Protein AF-X1V0R9-F1 (afdb_monomer_lite)

Structure (mmCIF, N/CA/C/O backbone):
data_AF-X1V0R9-F1
#
_entry.id   AF-X1V0R9-F1
#
loop_
_atom_site.group_PDB
_atom_site.id
_atom_site.type_symbol
_atom_site.label_atom_id
_atom_site.label_alt_id
_atom_site.label_comp_id
_atom_site.label_asym_id
_atom_site.label_entity_id
_atom_site.label_seq_id
_atom_site.pdbx_PDB_ins_code
_atom_site.Cartn_x
_atom_site.Cartn_y
_atom_site.Cartn_z
_atom_site.occupancy
_atom_site.B_iso_or_equiv
_atom_site.auth_seq_id
_atom_site.auth_comp_id
_atom_site.auth_asym_id
_atom_site.auth_atom_id
_atom_site.pdbx_PDB_model_num
ATOM 1 N N . MET A 1 1 ? -11.256 -14.141 -6.828 1.00 50.31 1 MET A N 1
ATOM 2 C CA . MET A 1 1 ? -11.589 -13.525 -5.525 1.00 50.31 1 MET A CA 1
ATOM 3 C C . MET A 1 1 ? -11.424 -12.024 -5.675 1.00 50.31 1 MET A C 1
ATOM 5 O O . MET A 1 1 ? -10.548 -11.644 -6.448 1.00 50.31 1 MET A O 1
ATOM 9 N N . PRO A 1 2 ? -12.247 -11.184 -5.026 1.00 81.56 2 PRO A N 1
ATOM 10 C CA . PRO A 1 2 ? -11.955 -9.756 -4.961 1.00 81.56 2 PRO A CA 1
ATOM 11 C C . PRO A 1 2 ? -10.555 -9.576 -4.367 1.00 81.56 2 PRO A C 1
ATOM 13 O O . PR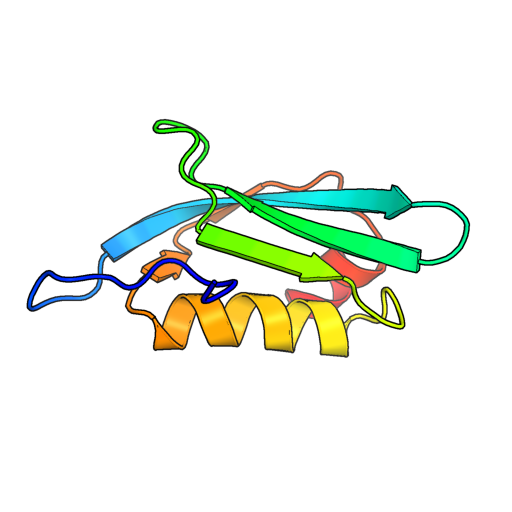O A 1 2 ? -10.180 -10.273 -3.426 1.00 81.56 2 PRO A O 1
ATOM 16 N N . ASN A 1 3 ? -9.758 -8.706 -4.974 1.00 94.12 3 ASN A N 1
ATOM 17 C CA . ASN A 1 3 ? -8.361 -8.506 -4.598 1.00 94.12 3 ASN A CA 1
ATOM 18 C C . ASN A 1 3 ? -8.187 -7.403 -3.540 1.00 94.12 3 ASN A C 1
ATOM 20 O O . ASN A 1 3 ? -7.064 -7.091 -3.161 1.00 94.12 3 ASN A O 1
ATOM 24 N N . THR A 1 4 ? -9.302 -6.820 -3.090 1.00 97.19 4 THR A N 1
ATOM 25 C CA . THR A 1 4 ? -9.406 -5.778 -2.065 1.00 97.19 4 THR A CA 1
ATOM 26 C C . THR 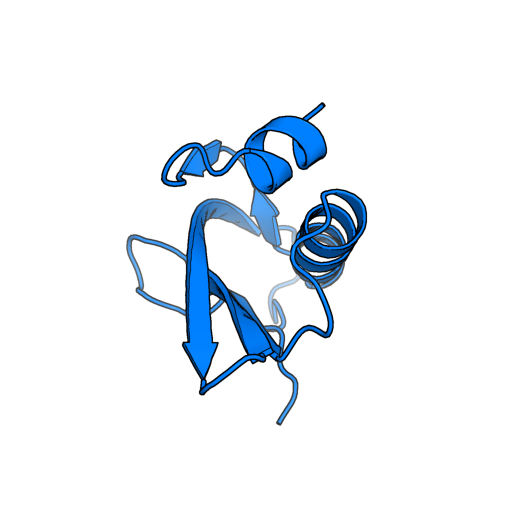A 1 4 ? -10.391 -6.258 -1.003 1.00 97.19 4 THR A C 1
ATOM 28 O O . THR A 1 4 ? -11.454 -6.782 -1.346 1.00 97.19 4 THR A O 1
ATOM 31 N N . LEU A 1 5 ? -10.038 -6.109 0.270 1.00 96.25 5 LEU A N 1
ATOM 32 C CA . LEU A 1 5 ? -10.901 -6.446 1.395 1.00 96.25 5 LEU A CA 1
ATOM 33 C C . LEU A 1 5 ? -12.019 -5.406 1.509 1.00 96.25 5 LEU A C 1
ATOM 35 O O . LEU A 1 5 ? -11.738 -4.216 1.585 1.00 96.25 5 LEU A O 1
ATOM 39 N N . ALA A 1 6 ? -13.277 -5.844 1.530 1.00 94.88 6 ALA A N 1
ATOM 40 C CA . ALA A 1 6 ? -14.409 -4.953 1.755 1.00 94.88 6 ALA A CA 1
ATOM 41 C C . ALA A 1 6 ? -14.606 -4.692 3.253 1.00 94.88 6 ALA A C 1
ATOM 43 O O . ALA A 1 6 ? -14.505 -5.606 4.075 1.00 94.88 6 ALA A O 1
ATOM 44 N N . ASN A 1 7 ? -14.912 -3.446 3.611 1.00 94.06 7 ASN A N 1
ATOM 45 C CA . ASN A 1 7 ? -15.389 -3.127 4.945 1.00 94.06 7 ASN A CA 1
ATOM 46 C C . ASN A 1 7 ? -16.905 -3.370 5.030 1.00 94.06 7 ASN A C 1
ATOM 48 O O . ASN A 1 7 ? -17.690 -2.634 4.442 1.00 94.06 7 ASN A O 1
ATOM 52 N N . GLU A 1 8 ? -17.302 -4.393 5.783 1.00 91.56 8 GLU A N 1
ATOM 53 C CA . GLU A 1 8 ? -18.708 -4.789 5.977 1.00 91.56 8 GLU A CA 1
ATOM 54 C C . GLU A 1 8 ? -19.443 -3.948 7.045 1.00 91.56 8 GLU A C 1
ATOM 56 O O . GLU A 1 8 ? -20.630 -4.146 7.301 1.00 91.56 8 GLU A O 1
ATOM 61 N N . GLU A 1 9 ? -18.749 -3.027 7.720 1.00 89.00 9 GLU A N 1
ATOM 62 C CA . GLU A 1 9 ? -19.337 -2.171 8.754 1.00 89.00 9 GLU A CA 1
ATOM 63 C C . GLU A 1 9 ? -19.845 -0.839 8.176 1.00 89.00 9 GLU A C 1
ATOM 65 O O . GLU A 1 9 ? -19.244 -0.265 7.268 1.00 89.00 9 GLU A O 1
ATOM 70 N N . ASN A 1 10 ? -20.925 -0.295 8.753 1.00 79.56 10 ASN A N 1
ATOM 71 C CA . ASN A 1 10 ? -21.474 1.021 8.398 1.00 79.56 10 ASN A CA 1
ATOM 72 C C . ASN A 1 10 ? -20.584 2.159 8.941 1.00 79.56 10 ASN A C 1
ATOM 74 O O . ASN A 1 10 ? -20.952 2.858 9.885 1.00 79.56 10 ASN A O 1
ATOM 78 N N . GLY A 1 11 ? -19.394 2.335 8.369 1.00 90.00 11 GLY A N 1
ATOM 79 C CA . GLY A 1 11 ? -18.483 3.429 8.704 1.00 90.00 11 GLY A CA 1
ATOM 80 C C . GLY A 1 11 ? -17.083 3.238 8.130 1.00 90.00 11 GLY A C 1
ATOM 81 O O . GLY A 1 11 ? -16.687 2.128 7.798 1.00 90.00 11 GLY A O 1
ATOM 82 N N . THR A 1 12 ? -16.314 4.322 8.028 1.00 94.62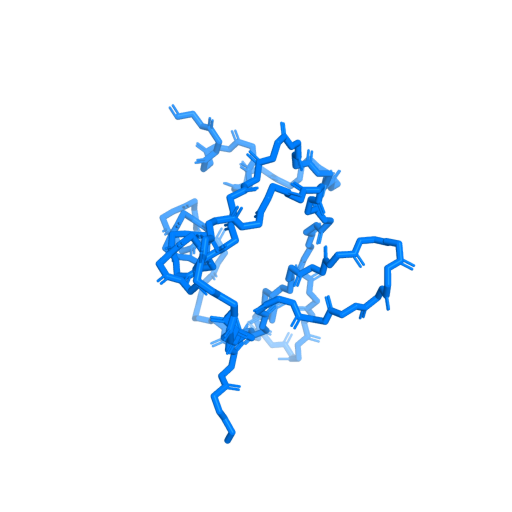 12 THR A N 1
ATOM 83 C CA . THR A 1 12 ? -14.919 4.266 7.567 1.00 94.62 12 THR A CA 1
ATOM 84 C C . THR A 1 12 ? -14.005 3.733 8.667 1.00 94.62 12 THR A C 1
ATOM 86 O O . THR A 1 12 ? -13.999 4.254 9.784 1.00 94.62 12 THR A O 1
ATOM 89 N N . LYS A 1 13 ? -13.176 2.737 8.345 1.00 95.62 13 LYS A N 1
ATOM 90 C CA . LYS A 1 13 ? -12.127 2.230 9.234 1.00 95.62 13 LYS A CA 1
ATOM 91 C C . LYS A 1 13 ? -10.834 2.999 9.023 1.00 95.62 13 LYS A C 1
ATOM 93 O O . LYS A 1 13 ? -10.222 2.932 7.962 1.00 95.62 13 LYS A O 1
ATOM 98 N N . LEU A 1 14 ? -10.406 3.702 10.062 1.00 96.19 14 LEU A N 1
ATOM 99 C CA . LEU A 1 14 ? -9.095 4.338 10.122 1.00 96.19 14 LEU A CA 1
ATOM 100 C C . LEU A 1 14 ? -8.032 3.281 10.437 1.00 96.19 14 LEU A C 1
ATOM 102 O O . LEU A 1 14 ? -8.136 2.587 11.450 1.00 96.19 14 LEU A O 1
ATOM 106 N N . VAL A 1 15 ? -7.023 3.140 9.579 1.00 95.81 15 VAL A N 1
ATOM 107 C CA . VAL A 1 15 ? -5.994 2.098 9.716 1.00 95.81 15 VAL A CA 1
ATOM 108 C C . VAL A 1 15 ? -4.589 2.638 9.472 1.00 95.81 15 VAL A C 1
ATOM 110 O O . VAL A 1 15 ? -4.385 3.574 8.702 1.00 95.81 15 VAL A O 1
ATOM 113 N N . ILE A 1 16 ? -3.600 2.016 10.111 1.00 96.50 16 ILE A N 1
ATOM 114 C CA . ILE A 1 16 ? -2.212 2.085 9.645 1.00 96.50 16 ILE A CA 1
ATOM 115 C C . ILE A 1 16 ? -2.083 1.061 8.521 1.00 96.50 16 ILE A C 1
ATOM 117 O O . ILE A 1 16 ? -2.557 -0.068 8.661 1.00 96.50 16 ILE A O 1
ATOM 121 N N . MET A 1 17 ? -1.457 1.448 7.418 1.00 97.44 17 MET A N 1
ATOM 122 C CA . MET A 1 17 ? -1.226 0.570 6.277 1.00 97.44 17 MET A CA 1
ATOM 123 C C . MET A 1 17 ? 0.269 0.321 6.126 1.00 97.44 17 MET A C 1
ATOM 125 O O . MET A 1 17 ? 1.043 1.269 6.026 1.00 97.44 17 MET A O 1
ATOM 129 N N . ALA A 1 18 ? 0.675 -0.946 6.105 1.00 97.88 18 ALA A N 1
ATOM 130 C CA . ALA A 1 18 ? 2.019 -1.337 5.701 1.00 97.88 18 ALA A CA 1
ATOM 131 C C . ALA A 1 18 ? 1.985 -1.783 4.238 1.00 97.88 18 ALA A C 1
ATOM 133 O O . ALA A 1 18 ? 1.168 -2.629 3.868 1.00 97.88 18 ALA A O 1
ATOM 134 N N . CYS A 1 19 ? 2.846 -1.192 3.417 1.00 96.81 19 CYS A N 1
ATOM 135 C CA . CYS A 1 19 ? 2.859 -1.366 1.971 1.00 96.81 19 CYS A CA 1
ATOM 136 C C . CYS A 1 19 ? 4.220 -1.877 1.510 1.00 96.81 19 CYS A C 1
ATOM 138 O O . CYS A 1 19 ? 5.254 -1.512 2.070 1.00 96.81 19 CYS A O 1
ATOM 140 N N . GLY A 1 20 ? 4.211 -2.676 0.452 1.00 96.38 20 GLY A N 1
ATOM 141 C CA . GLY A 1 20 ? 5.420 -3.054 -0.262 1.00 96.38 20 GLY A CA 1
ATOM 142 C C . GLY A 1 20 ? 5.109 -3.815 -1.540 1.00 96.38 20 GLY A C 1
ATOM 143 O O . GLY A 1 20 ? 3.979 -4.261 -1.763 1.00 96.38 20 GLY A O 1
ATOM 144 N N . GLU A 1 21 ? 6.121 -3.970 -2.383 1.00 95.50 21 GLU A N 1
ATOM 145 C CA . GLU A 1 21 ? 6.060 -4.838 -3.549 1.00 95.50 21 GLU A CA 1
ATOM 146 C C . GLU A 1 21 ? 6.899 -6.108 -3.375 1.00 95.50 21 GLU A C 1
ATOM 148 O O . GLU A 1 21 ? 7.969 -6.121 -2.769 1.00 95.50 21 GLU A O 1
ATOM 153 N N . ILE A 1 22 ? 6.425 -7.190 -3.978 1.00 95.62 22 ILE A N 1
ATOM 154 C CA . ILE A 1 22 ? 7.220 -8.391 -4.248 1.00 95.62 22 ILE A CA 1
ATOM 155 C C . ILE A 1 22 ? 7.159 -8.691 -5.745 1.00 95.62 22 ILE A C 1
ATOM 157 O O . ILE A 1 22 ? 6.382 -8.079 -6.473 1.00 95.62 22 ILE A O 1
ATOM 161 N N . PHE A 1 23 ? 7.969 -9.627 -6.231 1.00 95.56 23 PHE A N 1
ATOM 162 C CA . PHE A 1 23 ? 8.035 -9.928 -7.662 1.00 95.56 23 PHE A CA 1
ATOM 163 C C . PHE A 1 23 ? 7.775 -11.401 -7.937 1.00 95.56 23 PHE A C 1
ATOM 165 O O . PHE A 1 23 ? 8.360 -12.278 -7.303 1.00 95.56 23 PHE A O 1
ATOM 172 N N . SER A 1 24 ? 6.936 -11.654 -8.941 1.00 93.44 24 SER A N 1
ATOM 173 C CA . SER A 1 24 ? 6.832 -12.951 -9.605 1.00 93.44 24 SER A CA 1
ATOM 174 C C . SER A 1 24 ? 7.407 -12.813 -11.013 1.00 93.44 24 SER A C 1
ATOM 176 O O . SER A 1 24 ? 6.797 -12.217 -11.905 1.00 93.44 24 SER A O 1
ATOM 178 N N . HIS A 1 25 ? 8.629 -13.313 -11.203 1.00 90.88 25 HIS A N 1
ATOM 179 C CA . HIS A 1 25 ? 9.458 -13.018 -12.376 1.00 90.88 25 HIS A CA 1
ATOM 180 C C . HIS A 1 25 ? 9.613 -11.504 -12.610 1.00 90.88 25 HIS A C 1
ATOM 182 O O . HIS A 1 25 ? 10.267 -10.829 -11.823 1.00 90.88 25 HIS A O 1
ATOM 188 N N . LEU A 1 26 ? 9.039 -10.981 -13.696 1.00 91.06 26 LEU A N 1
ATOM 189 C CA . LEU A 1 26 ? 9.133 -9.574 -14.093 1.00 91.06 26 LEU A CA 1
ATOM 190 C C . LEU A 1 26 ? 7.892 -8.761 -13.709 1.00 91.06 26 LEU A C 1
ATOM 192 O O . LEU A 1 26 ? 7.846 -7.566 -13.987 1.00 91.06 26 LEU A O 1
ATOM 196 N N . HIS A 1 27 ? 6.904 -9.393 -13.073 1.00 94.12 27 HIS A N 1
ATOM 197 C CA . HIS A 1 27 ? 5.650 -8.743 -12.722 1.00 94.12 27 HIS A CA 1
ATOM 198 C C . HIS A 1 27 ? 5.658 -8.361 -11.238 1.00 94.12 27 HIS A C 1
ATOM 200 O O . HIS A 1 27 ? 5.818 -9.246 -10.382 1.00 94.12 27 HIS A O 1
ATOM 206 N N . PRO A 1 28 ? 5.519 -7.066 -10.912 1.00 96.69 28 PRO A N 1
ATOM 207 C CA . PRO A 1 28 ? 5.361 -6.626 -9.538 1.00 96.69 28 PRO A CA 1
ATOM 208 C C . PRO A 1 28 ? 4.007 -7.071 -8.982 1.00 96.69 28 PRO A C 1
ATOM 210 O O . PRO A 1 28 ? 2.978 -7.027 -9.653 1.00 96.69 28 PRO A O 1
ATOM 213 N N . ILE A 1 29 ? 4.014 -7.469 -7.720 1.00 97.56 29 ILE A N 1
ATOM 214 C CA . ILE A 1 29 ? 2.824 -7.707 -6.920 1.00 97.56 29 ILE A CA 1
ATOM 215 C C . ILE A 1 29 ? 2.822 -6.644 -5.830 1.00 97.56 29 ILE A C 1
ATOM 217 O O . ILE A 1 29 ? 3.669 -6.678 -4.936 1.00 97.56 29 ILE A O 1
ATOM 221 N N . LEU A 1 30 ? 1.889 -5.700 -5.917 1.00 97.44 30 LEU A N 1
ATOM 222 C CA . LEU A 1 30 ? 1.693 -4.668 -4.907 1.00 97.44 30 LEU A CA 1
ATOM 223 C C . LEU A 1 30 ? 0.849 -5.242 -3.776 1.00 97.44 30 LEU A C 1
ATOM 225 O O . LEU A 1 30 ? -0.169 -5.899 -4.018 1.00 97.44 30 LEU A O 1
ATOM 229 N N . MET A 1 31 ? 1.264 -4.998 -2.541 1.00 97.69 31 MET A N 1
ATOM 230 C CA . MET A 1 31 ? 0.573 -5.496 -1.365 1.00 97.69 31 MET A CA 1
ATOM 231 C C . MET A 1 31 ? 0.457 -4.402 -0.314 1.00 97.69 31 MET A C 1
ATOM 233 O O . MET A 1 31 ? 1.438 -3.752 0.042 1.00 97.69 31 MET A O 1
ATOM 237 N N . THR A 1 32 ? -0.752 -4.261 0.223 1.00 97.94 32 THR A N 1
ATOM 238 C CA . THR A 1 32 ? -1.036 -3.408 1.374 1.00 97.94 32 THR A CA 1
ATOM 239 C C . THR A 1 32 ? -1.746 -4.224 2.444 1.00 97.94 32 THR A C 1
ATOM 241 O O . THR A 1 32 ? -2.755 -4.883 2.174 1.00 97.94 32 THR A O 1
ATOM 244 N N . VAL A 1 33 ? -1.233 -4.179 3.672 1.00 98.06 33 VAL A N 1
ATOM 245 C CA . VAL A 1 33 ? -1.744 -4.944 4.816 1.00 98.06 33 VAL A CA 1
ATOM 246 C C . VAL A 1 33 ? -2.036 -4.037 6.008 1.00 98.06 33 VAL A C 1
ATOM 248 O O . VAL A 1 33 ? -1.387 -3.008 6.204 1.00 98.06 33 VAL A O 1
ATOM 251 N N . ASN A 1 34 ? -2.980 -4.448 6.853 1.00 96.75 34 ASN A N 1
ATOM 252 C CA . ASN A 1 34 ? -3.056 -3.945 8.221 1.00 96.75 34 ASN A CA 1
ATOM 253 C C . ASN A 1 34 ? -1.934 -4.618 9.035 1.00 96.75 34 ASN A C 1
ATOM 255 O O . ASN A 1 34 ? -1.964 -5.841 9.189 1.00 96.75 34 ASN A O 1
ATOM 259 N N . PRO A 1 35 ? -0.964 -3.868 9.583 1.00 95.88 35 PRO A N 1
ATOM 260 C CA . PRO A 1 35 ? 0.212 -4.455 10.220 1.00 95.88 35 PRO A CA 1
ATOM 261 C C . PRO A 1 35 ? -0.096 -5.177 11.540 1.00 95.88 35 PRO A C 1
ATOM 263 O O . PRO A 1 35 ? 0.690 -6.019 11.959 1.00 95.88 35 PRO A O 1
ATOM 266 N N . VAL A 1 36 ? -1.220 -4.877 12.203 1.00 93.50 36 VAL A N 1
ATOM 267 C CA . VAL A 1 36 ? -1.587 -5.501 13.485 1.00 93.50 36 VAL A CA 1
ATOM 268 C C . VAL A 1 36 ? -2.329 -6.815 13.260 1.00 93.50 36 VAL A C 1
ATOM 270 O O . VAL A 1 36 ? -1.975 -7.833 13.845 1.00 93.50 36 VAL A O 1
ATOM 273 N N . SER A 1 37 ? -3.356 -6.812 12.406 1.00 95.12 37 SER A N 1
ATOM 274 C CA . SER A 1 37 ? -4.148 -8.020 12.132 1.00 95.12 37 SER A CA 1
ATOM 275 C C . SER A 1 37 ? -3.554 -8.905 11.039 1.00 95.12 37 SER A C 1
ATOM 277 O O . SER A 1 37 ? -4.019 -10.025 10.850 1.00 95.12 37 SER A O 1
ATOM 279 N N . SER A 1 38 ? -2.563 -8.401 10.295 1.00 95.06 38 SER A N 1
ATOM 280 C CA . SER A 1 38 ? -2.027 -9.017 9.073 1.00 95.06 38 SER A CA 1
ATOM 281 C C . SER A 1 38 ? -3.074 -9.244 7.975 1.00 95.06 38 SER A C 1
ATOM 283 O O . SER A 1 38 ? -2.830 -9.980 7.020 1.00 95.06 38 SER A O 1
ATOM 285 N N . ALA A 1 39 ? -4.245 -8.606 8.081 1.00 96.06 39 ALA A N 1
ATOM 286 C CA . ALA A 1 39 ? -5.247 -8.657 7.031 1.00 96.06 39 ALA A CA 1
ATOM 287 C C . ALA A 1 39 ? -4.697 -7.980 5.771 1.00 96.06 39 ALA A C 1
ATOM 289 O O . ALA A 1 39 ? -4.266 -6.825 5.817 1.00 96.06 39 ALA A O 1
ATOM 290 N N . ILE A 1 40 ? -4.741 -8.693 4.647 1.00 97.56 40 ILE A N 1
ATOM 291 C CA . ILE A 1 40 ? -4.421 -8.132 3.336 1.00 97.56 40 ILE A CA 1
ATOM 292 C C . ILE A 1 40 ? -5.574 -7.210 2.943 1.00 97.56 40 ILE A C 1
ATOM 294 O O . ILE A 1 40 ? -6.682 -7.680 2.690 1.00 97.56 40 ILE A O 1
ATOM 298 N N . LEU A 1 41 ? -5.316 -5.903 2.915 1.00 97.56 41 LEU A N 1
ATOM 299 C CA . LEU A 1 41 ? -6.300 -4.903 2.498 1.00 97.56 41 LEU A CA 1
ATOM 300 C C . LEU A 1 41 ? -6.424 -4.881 0.979 1.00 97.56 41 LEU A C 1
ATOM 302 O O . LEU A 1 41 ? -7.532 -4.800 0.459 1.00 97.56 41 LEU A O 1
ATOM 306 N N . ARG A 1 42 ? -5.300 -5.019 0.269 1.00 98.06 42 ARG A N 1
ATOM 307 C CA . ARG A 1 42 ? -5.283 -5.270 -1.172 1.00 98.06 42 ARG A CA 1
ATOM 308 C C . ARG A 1 42 ? -4.018 -6.009 -1.583 1.00 98.06 42 ARG A C 1
ATOM 310 O O . ARG A 1 42 ? -2.941 -5.773 -1.038 1.00 98.06 42 ARG A O 1
ATOM 317 N N . ILE A 1 43 ? -4.161 -6.888 -2.567 1.00 97.88 43 ILE A N 1
ATOM 318 C CA . ILE A 1 43 ? -3.056 -7.528 -3.280 1.00 97.88 43 ILE A CA 1
ATOM 319 C C . ILE A 1 43 ? -3.313 -7.420 -4.779 1.00 97.88 43 ILE A C 1
ATOM 321 O O . ILE A 1 43 ? -4.429 -7.629 -5.245 1.00 97.88 43 ILE A O 1
ATOM 325 N N . GLU A 1 44 ? -2.304 -7.064 -5.556 1.00 96.12 44 GLU A N 1
ATOM 326 C CA . GLU A 1 44 ? -2.486 -6.758 -6.970 1.00 96.12 44 GLU A CA 1
ATOM 327 C C . GLU A 1 44 ? -1.272 -7.182 -7.775 1.00 96.12 44 GLU A C 1
ATOM 329 O O . GLU A 1 44 ? -0.167 -6.740 -7.493 1.00 96.12 44 GLU A O 1
ATOM 334 N N . LEU A 1 45 ? -1.480 -8.020 -8.790 1.00 95.94 45 LEU A N 1
ATOM 335 C CA . LEU A 1 45 ? -0.485 -8.226 -9.835 1.00 95.94 45 LEU A CA 1
ATOM 336 C C . LEU A 1 45 ? -0.560 -7.020 -10.774 1.00 95.94 45 LEU A C 1
ATOM 338 O O . LEU A 1 45 ? -1.560 -6.862 -11.469 1.00 95.94 45 LEU A O 1
ATOM 342 N N . ALA A 1 46 ? 0.458 -6.169 -10.748 1.00 94.75 46 ALA A N 1
ATOM 343 C CA . ALA A 1 46 ? 0.491 -4.927 -11.504 1.00 94.75 46 ALA A CA 1
ATOM 344 C C . ALA A 1 46 ? 1.401 -5.048 -12.733 1.00 94.75 46 ALA A C 1
ATOM 346 O O . ALA A 1 46 ? 2.369 -5.807 -12.740 1.00 94.75 46 ALA A O 1
ATOM 347 N N . ASP A 1 47 ? 1.127 -4.240 -13.755 1.00 92.69 47 ASP A N 1
ATOM 348 C CA . ASP A 1 47 ? 1.963 -4.169 -14.962 1.00 92.69 47 ASP A CA 1
ATOM 349 C C . ASP A 1 47 ? 3.179 -3.245 -14.783 1.00 92.69 47 ASP A C 1
ATOM 351 O O . ASP A 1 47 ? 4.134 -3.288 -15.558 1.00 92.69 47 ASP A O 1
ATOM 355 N N . SER A 1 48 ? 3.165 -2.387 -13.758 1.00 94.12 48 SER A N 1
ATOM 356 C CA . SER A 1 48 ? 4.276 -1.491 -13.443 1.00 94.12 48 SER A CA 1
ATOM 357 C C . SER A 1 48 ? 4.320 -1.133 -11.958 1.00 94.12 48 SER A C 1
ATOM 359 O O . SER A 1 48 ? 3.438 -1.487 -11.179 1.00 94.12 48 SER A O 1
ATOM 361 N N . ARG A 1 49 ? 5.375 -0.412 -11.572 1.00 93.50 49 ARG A N 1
ATOM 362 C CA . ARG A 1 49 ? 5.540 0.170 -10.234 1.00 93.50 49 ARG A CA 1
ATOM 363 C C . ARG A 1 49 ? 5.513 1.686 -10.296 1.00 93.50 49 ARG A C 1
ATOM 365 O O . ARG A 1 49 ? 6.171 2.327 -9.490 1.00 93.50 49 ARG A O 1
ATOM 372 N N . GLU A 1 50 ? 4.860 2.274 -11.291 1.00 96.62 50 GLU A N 1
ATOM 373 C CA . GLU A 1 50 ? 4.777 3.730 -11.397 1.00 96.62 50 GLU A CA 1
ATOM 374 C C . GLU A 1 50 ? 3.969 4.315 -10.233 1.00 96.62 50 GLU A C 1
ATOM 376 O O . GLU A 1 50 ? 3.096 3.659 -9.662 1.00 96.62 50 GLU A O 1
ATOM 381 N N . ALA A 1 51 ? 4.247 5.568 -9.878 1.00 97.38 51 ALA A N 1
ATOM 382 C CA . ALA A 1 51 ? 3.571 6.235 -8.764 1.00 97.38 51 ALA A CA 1
ATOM 383 C C . ALA A 1 51 ? 2.040 6.281 -8.945 1.00 9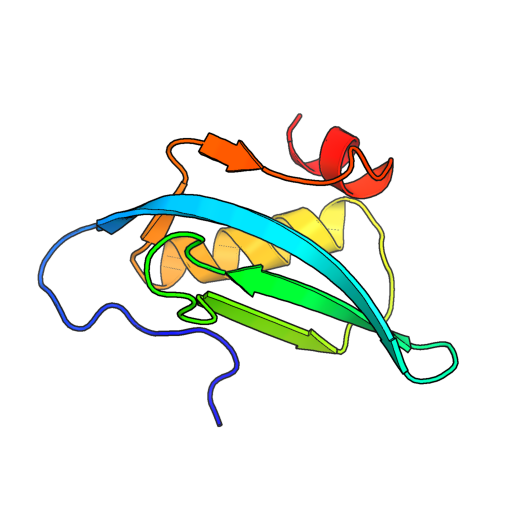7.38 51 ALA A C 1
ATOM 385 O O . ALA A 1 51 ? 1.293 6.148 -7.979 1.00 97.38 51 ALA A O 1
ATOM 386 N N . SER A 1 52 ? 1.561 6.410 -10.186 1.00 97.31 52 SER A N 1
ATOM 387 C CA . SER A 1 52 ? 0.128 6.384 -10.496 1.00 97.31 52 SER A CA 1
ATOM 388 C C . SER A 1 52 ? -0.529 5.047 -10.151 1.00 97.31 52 SER A C 1
ATOM 390 O O . SER A 1 52 ? -1.661 5.043 -9.680 1.00 97.31 52 SER A O 1
ATOM 392 N N . VAL A 1 53 ? 0.183 3.930 -10.334 1.00 97.12 53 VAL A N 1
ATOM 393 C CA . VAL A 1 53 ? -0.332 2.592 -10.005 1.00 97.12 53 VAL A CA 1
ATOM 394 C C . VAL A 1 53 ? -0.458 2.429 -8.493 1.00 97.12 53 VAL A C 1
ATOM 396 O O . VAL A 1 53 ? -1.475 1.947 -8.007 1.00 97.12 53 VAL A O 1
ATOM 399 N N . TRP A 1 54 ? 0.531 2.904 -7.732 1.00 97.38 54 TRP A N 1
ATOM 400 C CA . TRP A 1 54 ? 0.456 2.922 -6.269 1.00 97.38 54 TRP A CA 1
ATOM 401 C C . TRP A 1 54 ? -0.694 3.783 -5.746 1.00 97.38 54 TRP A C 1
ATOM 403 O O . TRP A 1 54 ? -1.410 3.372 -4.834 1.00 97.38 54 TRP A O 1
ATOM 413 N N . LYS A 1 55 ? -0.914 4.950 -6.357 1.00 97.12 55 LYS A N 1
ATOM 414 C CA . LYS A 1 55 ? -2.033 5.821 -6.003 1.00 97.12 55 LYS A CA 1
ATOM 415 C C . LYS A 1 55 ? -3.379 5.136 -6.242 1.00 97.12 55 LYS A C 1
ATOM 417 O O . LYS A 1 55 ? -4.206 5.095 -5.337 1.00 97.12 55 LYS A O 1
ATOM 422 N N . GLU A 1 56 ? -3.577 4.535 -7.415 1.00 97.19 56 GLU A N 1
ATOM 423 C CA . GLU A 1 56 ? -4.805 3.794 -7.725 1.00 97.19 56 GLU A CA 1
ATOM 424 C C . GLU A 1 56 ? -5.014 2.594 -6.785 1.00 97.19 56 GLU A C 1
ATOM 426 O O . GLU A 1 56 ? -6.137 2.342 -6.333 1.00 97.19 56 GLU A O 1
ATOM 431 N N . HIS A 1 57 ? -3.936 1.880 -6.449 1.00 97.31 57 HIS A N 1
ATOM 432 C CA . HIS A 1 57 ? -3.955 0.777 -5.492 1.00 97.31 57 HIS A CA 1
ATOM 433 C C . HIS A 1 57 ? -4.506 1.220 -4.128 1.00 97.31 57 HIS A C 1
ATOM 435 O O . HIS A 1 57 ? -5.410 0.571 -3.594 1.00 97.31 57 HIS A O 1
ATOM 441 N N . TRP A 1 58 ? -4.019 2.339 -3.581 1.00 97.19 58 TRP A N 1
ATOM 442 C CA . TRP A 1 58 ? -4.496 2.877 -2.302 1.00 97.19 58 TRP A CA 1
ATOM 443 C C . TRP A 1 58 ? -5.904 3.469 -2.392 1.00 97.19 58 TRP A C 1
ATOM 445 O O . TRP A 1 58 ? -6.730 3.186 -1.528 1.00 97.19 58 TRP A O 1
ATOM 455 N N . GLU A 1 59 ? -6.239 4.186 -3.467 1.00 96.69 59 GLU A N 1
ATOM 456 C CA . GLU A 1 59 ? -7.595 4.711 -3.682 1.00 96.69 59 GLU A CA 1
ATOM 457 C C . GLU A 1 59 ? -8.649 3.592 -3.725 1.00 96.69 59 GLU A C 1
ATOM 459 O O . GLU A 1 59 ? -9.782 3.769 -3.277 1.00 96.69 59 GLU A O 1
ATOM 464 N N . CYS A 1 60 ? -8.303 2.409 -4.241 1.00 97.25 60 CYS A N 1
ATOM 465 C CA . CYS A 1 60 ? -9.198 1.255 -4.185 1.00 97.25 60 CYS A CA 1
ATOM 466 C C . CYS A 1 60 ? -9.465 0.785 -2.749 1.00 97.25 60 CYS A C 1
ATOM 468 O O . CYS A 1 60 ? -10.596 0.411 -2.436 1.00 97.25 60 CYS A O 1
ATOM 470 N N . ILE A 1 61 ? -8.449 0.814 -1.882 1.00 97.31 61 ILE A N 1
ATOM 471 C CA . ILE A 1 61 ? -8.586 0.476 -0.460 1.00 97.31 61 ILE A CA 1
ATOM 472 C C . ILE A 1 61 ? -9.464 1.523 0.240 1.00 97.31 61 ILE A C 1
ATOM 474 O O . ILE A 1 61 ? -10.388 1.168 0.973 1.00 97.31 61 ILE A O 1
ATOM 478 N N . GLU A 1 62 ? -9.273 2.804 -0.067 1.00 96.50 62 GLU A N 1
ATOM 479 C CA . GLU A 1 62 ? -10.117 3.885 0.453 1.00 96.50 62 GLU A CA 1
ATOM 480 C C . GLU A 1 62 ? -11.581 3.725 0.045 1.00 96.50 62 GLU A C 1
ATOM 482 O O . GLU A 1 62 ? -12.471 3.754 0.898 1.00 96.50 62 GLU A O 1
ATOM 487 N N . ARG A 1 63 ? -11.840 3.448 -1.239 1.00 96.12 63 ARG A N 1
ATOM 488 C CA . ARG A 1 63 ? -13.191 3.156 -1.749 1.00 96.12 63 ARG A CA 1
ATOM 489 C C . ARG A 1 63 ? -13.820 1.919 -1.105 1.00 96.12 63 ARG A C 1
ATOM 491 O O . ARG A 1 63 ? -15.043 1.831 -1.059 1.00 96.12 63 ARG A O 1
ATOM 498 N N . SER A 1 64 ? -13.013 0.986 -0.595 1.00 95.75 64 SER A N 1
ATOM 499 C CA . SER A 1 64 ? -13.493 -0.189 0.146 1.00 95.75 64 SER A CA 1
ATOM 500 C C . SER A 1 64 ? -13.808 0.086 1.623 1.00 95.75 64 SER A C 1
ATOM 502 O O . SER A 1 64 ? -14.228 -0.821 2.337 1.00 95.75 64 SER A O 1
ATOM 504 N N . GLY A 1 65 ? -13.652 1.336 2.075 1.00 96.62 65 GLY A N 1
ATOM 505 C CA . GLY A 1 65 ? -14.025 1.790 3.414 1.00 96.62 65 GLY A CA 1
ATOM 506 C C . GLY A 1 65 ? -12.877 1.819 4.422 1.00 96.62 65 GLY A C 1
ATOM 507 O O . GLY A 1 65 ? -13.146 1.943 5.618 1.00 96.62 65 GLY A O 1
ATOM 508 N N . TYR A 1 66 ? -11.623 1.720 3.970 1.00 97.06 66 TYR A N 1
ATOM 509 C CA . TYR A 1 66 ? -10.427 1.802 4.811 1.00 97.06 66 TYR A CA 1
ATOM 510 C C . TYR A 1 66 ? -9.613 3.047 4.470 1.00 97.06 66 TYR A C 1
ATOM 512 O O . TYR A 1 66 ? -9.032 3.130 3.396 1.00 97.06 66 TYR A O 1
ATOM 520 N N . LEU A 1 67 ? -9.516 3.994 5.397 1.00 96.31 67 LEU A N 1
ATOM 521 C CA . LEU A 1 67 ? -8.741 5.218 5.207 1.00 96.31 67 LEU A CA 1
ATOM 522 C C . LEU A 1 67 ? -7.417 5.131 5.971 1.00 96.31 67 LEU A C 1
ATOM 524 O O . LEU A 1 67 ? -7.392 4.776 7.155 1.00 96.31 67 LEU A O 1
ATOM 528 N N . ALA A 1 68 ? -6.317 5.460 5.297 1.00 95.25 68 ALA A N 1
ATOM 529 C CA . ALA A 1 68 ? -4.993 5.436 5.900 1.00 95.25 68 ALA A CA 1
AT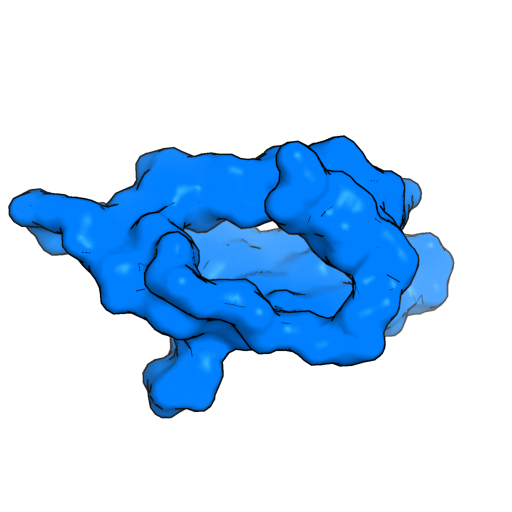OM 530 C C . ALA A 1 68 ? -4.806 6.625 6.856 1.00 95.25 68 ALA A C 1
ATOM 532 O O . ALA A 1 68 ? -4.929 7.782 6.465 1.00 95.25 68 ALA A O 1
ATOM 533 N N . VAL A 1 69 ? -4.462 6.341 8.112 1.00 95.75 69 VAL A N 1
ATOM 534 C CA . VAL A 1 69 ? -3.961 7.350 9.065 1.00 95.75 69 VAL A CA 1
ATOM 535 C C . VAL A 1 69 ? -2.458 7.538 8.895 1.00 95.75 69 VAL A C 1
ATOM 537 O O . VAL A 1 69 ? -1.934 8.634 9.072 1.00 95.75 69 VAL A O 1
ATOM 540 N N . TYR A 1 70 ? -1.759 6.451 8.571 1.00 95.00 70 TYR A N 1
ATOM 541 C CA . TYR A 1 70 ? -0.323 6.445 8.353 1.00 95.00 70 TYR A CA 1
ATOM 542 C C . TYR A 1 70 ? 0.057 5.323 7.389 1.00 95.00 70 TYR A C 1
ATOM 544 O O . TYR A 1 70 ? -0.490 4.217 7.475 1.00 95.00 70 TYR A O 1
ATOM 552 N N . LEU A 1 71 ? 1.001 5.615 6.498 1.00 95.25 71 LEU A N 1
ATOM 553 C CA . LEU A 1 71 ? 1.578 4.663 5.557 1.00 95.25 71 LEU A CA 1
ATOM 554 C C . LEU A 1 71 ? 2.992 4.306 6.015 1.00 95.25 71 LEU A C 1
ATOM 556 O O . LEU A 1 71 ? 3.830 5.179 6.211 1.00 95.25 71 LEU A O 1
ATOM 560 N N . VAL A 1 72 ? 3.242 3.012 6.177 1.00 96.12 72 VAL A N 1
ATOM 561 C CA . VAL A 1 72 ? 4.564 2.435 6.425 1.00 96.12 72 VAL A CA 1
ATOM 562 C C . VAL A 1 72 ? 5.008 1.748 5.140 1.00 96.12 72 VAL A C 1
ATOM 564 O O . VAL A 1 72 ? 4.289 0.894 4.626 1.00 96.12 72 VAL A O 1
ATOM 567 N N . ASN A 1 73 ? 6.176 2.098 4.617 1.00 95.00 73 ASN A N 1
ATOM 568 C CA . ASN A 1 73 ? 6.789 1.434 3.469 1.00 95.00 73 ASN A CA 1
ATOM 569 C C . ASN A 1 73 ? 8.320 1.506 3.576 1.00 95.00 73 ASN A C 1
ATOM 571 O O . ASN A 1 73 ? 8.858 2.039 4.545 1.00 95.00 73 ASN A O 1
ATOM 575 N N . ASP A 1 74 ? 9.017 0.930 2.603 1.00 93.81 74 ASP A N 1
ATOM 576 C CA . ASP A 1 74 ? 10.480 0.896 2.520 1.00 93.81 74 ASP A CA 1
ATOM 577 C C . ASP A 1 74 ? 11.091 2.125 1.817 1.00 93.81 74 ASP A C 1
ATOM 579 O O . ASP A 1 74 ? 12.265 2.106 1.447 1.00 93.81 74 ASP A O 1
ATOM 583 N N . GLU A 1 75 ? 10.305 3.191 1.629 1.00 92.00 75 GLU A N 1
ATOM 584 C CA . GLU A 1 75 ? 10.669 4.400 0.881 1.00 92.00 75 GLU A CA 1
ATOM 585 C C . GLU A 1 75 ? 11.040 4.133 -0.588 1.00 92.00 75 GLU A C 1
ATOM 587 O O . GLU A 1 75 ? 11.819 4.864 -1.213 1.00 92.00 75 GLU A O 1
ATOM 592 N N . GLY A 1 76 ? 10.454 3.088 -1.185 1.00 92.38 76 GLY A N 1
ATOM 593 C CA . GLY A 1 76 ? 10.504 2.865 -2.622 1.00 92.38 76 GLY A CA 1
ATOM 594 C C . GLY A 1 76 ? 10.087 4.120 -3.397 1.00 92.38 76 GLY A C 1
ATOM 595 O O . GLY A 1 76 ? 9.014 4.686 -3.184 1.00 92.38 76 GLY A O 1
ATOM 596 N N . LYS A 1 77 ? 10.929 4.548 -4.348 1.00 94.56 77 LYS A N 1
ATOM 597 C CA . LYS A 1 77 ? 10.808 5.833 -5.070 1.00 94.56 77 LYS A CA 1
ATOM 598 C C . LYS A 1 77 ? 9.385 6.148 -5.545 1.00 94.56 77 LYS A C 1
ATOM 600 O O . LYS A 1 77 ? 8.933 7.284 -5.427 1.00 94.56 77 LYS A O 1
ATOM 605 N N . SER A 1 78 ? 8.696 5.163 -6.110 1.00 94.81 78 SER A N 1
ATOM 606 C CA . SER A 1 78 ? 7.349 5.349 -6.642 1.00 94.81 78 SER A CA 1
ATOM 607 C C . SER A 1 78 ? 6.291 5.522 -5.559 1.00 94.81 78 SER A C 1
ATOM 609 O O . SER A 1 78 ? 5.400 6.346 -5.736 1.00 94.81 78 SER A O 1
ATOM 611 N N . MET A 1 79 ? 6.407 4.820 -4.428 1.00 94.62 79 MET A N 1
ATOM 612 C CA . MET A 1 79 ? 5.522 5.014 -3.277 1.00 94.62 79 MET A CA 1
ATOM 613 C C . MET A 1 79 ? 5.727 6.396 -2.658 1.00 94.62 79 MET A C 1
ATOM 615 O O . MET A 1 79 ? 4.755 7.090 -2.375 1.00 94.62 79 MET A O 1
ATOM 619 N N . SER A 1 80 ? 6.974 6.844 -2.496 1.00 94.06 80 SER A N 1
ATOM 620 C CA . SER A 1 80 ? 7.259 8.185 -1.964 1.00 94.06 80 SER A CA 1
ATOM 621 C C . SER A 1 80 ? 6.786 9.300 -2.912 1.00 94.06 80 SER A C 1
ATOM 623 O O . SER A 1 80 ?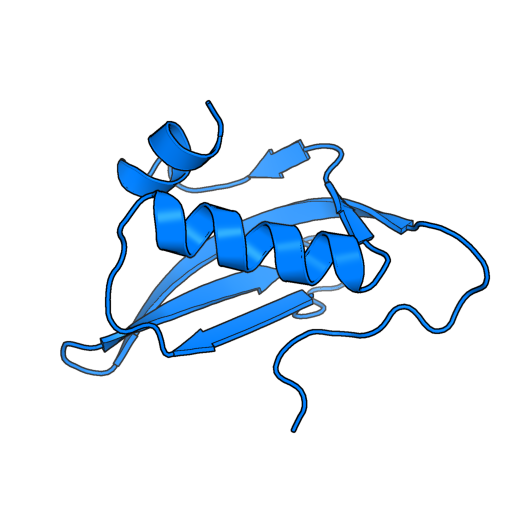 6.462 10.398 -2.464 1.00 94.06 80 SER A O 1
ATOM 625 N N . LEU A 1 81 ? 6.726 9.045 -4.227 1.00 95.94 81 LEU A N 1
ATOM 626 C CA . LEU A 1 81 ? 6.115 9.962 -5.199 1.00 95.94 81 LEU A CA 1
ATOM 627 C C . LEU A 1 81 ? 4.583 9.926 -5.165 1.00 95.94 81 LEU A C 1
ATOM 629 O O . LEU A 1 81 ? 3.969 10.977 -5.293 1.00 95.94 81 LEU A O 1
ATOM 633 N N . ALA A 1 82 ? 3.975 8.753 -4.982 1.00 94.75 82 ALA A N 1
ATOM 634 C CA . ALA A 1 82 ? 2.522 8.581 -4.934 1.00 94.75 82 ALA A CA 1
ATOM 635 C C . ALA A 1 82 ? 1.872 9.220 -3.693 1.00 94.75 82 ALA A C 1
ATOM 637 O O . ALA A 1 82 ? 0.682 9.520 -3.715 1.00 94.75 82 ALA A O 1
ATOM 638 N N . GLN A 1 83 ? 2.649 9.431 -2.626 1.00 89.81 83 GLN A N 1
ATOM 639 C CA . GLN A 1 83 ? 2.220 10.109 -1.395 1.00 89.81 83 GLN A CA 1
ATOM 640 C C . GLN A 1 83 ? 2.172 11.647 -1.505 1.00 89.81 83 GLN A C 1
ATOM 642 O O . GLN A 1 83 ? 1.754 12.305 -0.552 1.00 89.81 83 GLN A O 1
ATOM 647 N N . LYS A 1 84 ? 2.640 12.227 -2.618 1.00 79.50 84 LYS A N 1
ATOM 648 C CA . LYS A 1 84 ? 2.643 13.680 -2.862 1.00 79.50 84 LYS A CA 1
ATOM 649 C C . LYS A 1 84 ? 1.415 14.119 -3.648 1.00 79.50 84 LYS A C 1
ATOM 651 O O . LYS A 1 84 ? 0.931 15.230 -3.347 1.00 79.50 84 LYS A O 1
#

Secondary structure (DSSP, 8-state):
--SB----SSSPEEEEEEEEEEEETTEEEEEEE-TTT--EEEEEE-S---HHHHHHHHHHHHHTTEEEEEEE----HHHHHHT-

Organism: NCBI:txid412755

Sequence (84 aa):
MPNTLANEENGTKLVIMACGEIFSHLHPILMTVNPVSSAILRIELADSREASVWKEHWECIERSGYLAVYLVNDEGKSMSLAQK

Foldseek 3Di:
DPQADADPDPAAAEAAKEWDWDDDDPWIWTWIARPPVRHTRGIDGDPDLALVVVLVRVVVSVVSRYDYPHYHYPPDVSVVVNVD

pLDDT: mean 94.41, std 5.95, range [50.31, 98.06]

Radius of gyration: 12.23 Å; chains: 1; bounding box: 32×27×28 Å